Protein AF-A0A847K7B4-F1 (afdb_monomer)

Nearest PDB structures (foldseek):
  4fbs-assembly1_A  TM=5.780E-01  e=8.115E+00  Euprosthenops australis

Foldseek 3Di:
DDPPPPPVDPPQLVLLLVQLQLQLPPFDQDDPLLVVLSSVLSVQLVVVVVVVVVVPPDDDDDQPCQWDDDPPDIDGDPDPPPSHDDPVSRDPVSVVSCVVSVSHPPPPD

Solvent-accessible surface area (backbone atoms only — not comparable to full-atom values): 6746 Å² total; per-residue (Å²): 137,81,83,72,72,77,76,85,44,65,64,62,51,53,56,36,42,54,37,51,53,64,55,23,58,93,46,71,71,80,48,72,69,34,45,50,35,51,53,53,19,30,57,44,34,52,53,45,54,51,52,51,60,65,73,59,79,78,86,64,79,65,91,81,58,47,55,56,72,60,91,93,45,73,51,71,40,94,58,90,75,5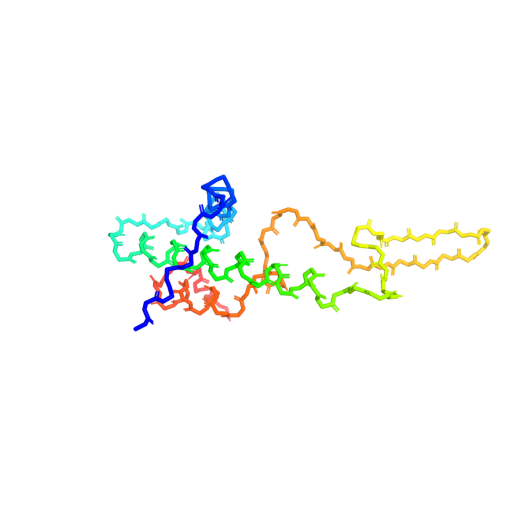7,91,64,60,44,94,87,75,54,31,73,65,20,50,50,42,33,47,75,61,64,37,45,82,81,74,88,124

Structure (mmCIF, N/CA/C/O backbone):
data_AF-A0A847K7B4-F1
#
_entry.id   AF-A0A847K7B4-F1
#
loop_
_atom_site.group_PDB
_atom_site.id
_atom_site.type_symbol
_atom_site.label_atom_id
_atom_site.label_alt_id
_atom_site.label_comp_id
_atom_site.label_asym_id
_atom_site.label_entity_id
_atom_site.label_seq_id
_atom_site.pdbx_PDB_ins_code
_atom_site.Cartn_x
_atom_site.Cartn_y
_atom_site.Cartn_z
_atom_site.occupancy
_atom_site.B_iso_or_equiv
_atom_site.auth_seq_id
_atom_site.auth_comp_id
_atom_site.auth_asym_id
_atom_site.auth_atom_id
_atom_site.pdbx_PDB_model_num
ATOM 1 N N . MET A 1 1 ? 22.775 8.004 13.288 1.00 35.38 1 MET A N 1
ATOM 2 C CA . MET A 1 1 ? 22.725 8.353 11.855 1.00 35.38 1 MET A CA 1
ATOM 3 C C . MET A 1 1 ? 21.301 8.146 11.381 1.00 35.38 1 MET A C 1
ATOM 5 O O . MET A 1 1 ? 20.928 7.045 10.999 1.00 35.38 1 MET A O 1
ATOM 9 N N . SER A 1 2 ? 20.481 9.176 11.564 1.00 35.47 2 SER A N 1
ATOM 10 C CA . SER A 1 2 ? 19.062 9.161 11.228 1.00 35.47 2 SER A CA 1
ATOM 11 C C . SER A 1 2 ? 18.932 9.391 9.728 1.00 35.47 2 SER A C 1
ATOM 13 O O . SER A 1 2 ? 19.177 10.501 9.269 1.00 35.47 2 SER A O 1
ATOM 15 N N . ASN A 1 3 ? 18.578 8.351 8.972 1.00 39.38 3 ASN A N 1
ATOM 16 C CA . ASN A 1 3 ? 18.118 8.502 7.593 1.00 39.38 3 ASN A CA 1
ATOM 17 C C . ASN A 1 3 ? 16.754 9.196 7.632 1.00 39.38 3 ASN A C 1
ATOM 19 O O . ASN A 1 3 ? 15.707 8.548 7.635 1.00 39.38 3 ASN A O 1
ATOM 23 N N . ILE A 1 4 ? 16.781 10.522 7.737 1.00 45.41 4 ILE A N 1
ATOM 24 C CA . ILE A 1 4 ? 15.664 11.366 7.344 1.00 45.41 4 ILE A CA 1
ATOM 25 C C . ILE A 1 4 ? 15.627 11.216 5.830 1.00 45.41 4 ILE A C 1
ATOM 27 O O . ILE A 1 4 ? 16.484 11.733 5.126 1.00 45.41 4 ILE A O 1
ATOM 31 N N . ILE A 1 5 ? 14.701 10.385 5.360 1.00 53.12 5 ILE A N 1
ATOM 32 C CA . ILE A 1 5 ? 14.310 10.359 3.958 1.00 53.12 5 ILE A CA 1
ATOM 33 C C . ILE A 1 5 ? 13.907 11.800 3.657 1.00 53.12 5 ILE A C 1
ATOM 35 O O . ILE A 1 5 ? 12.949 12.294 4.255 1.00 53.12 5 ILE A O 1
ATOM 39 N N . GLU A 1 6 ? 14.699 12.481 2.835 1.00 48.97 6 GLU A N 1
ATOM 40 C CA . GLU A 1 6 ? 14.363 13.790 2.294 1.00 48.97 6 GLU A CA 1
ATOM 41 C C . GLU A 1 6 ? 12.938 13.691 1.736 1.00 48.97 6 GLU A C 1
ATOM 43 O O . GLU A 1 6 ? 12.633 12.871 0.866 1.00 48.97 6 GLU A O 1
ATOM 48 N N . LEU A 1 7 ? 12.028 14.455 2.346 1.00 52.53 7 LEU A N 1
ATOM 49 C CA . LEU A 1 7 ? 10.636 14.634 1.932 1.00 52.53 7 LEU A CA 1
ATOM 50 C C . LEU A 1 7 ? 10.607 15.491 0.657 1.00 52.53 7 LEU A C 1
ATOM 52 O O . LEU A 1 7 ? 9.922 16.506 0.600 1.00 52.53 7 LEU A O 1
ATOM 56 N N . ASP A 1 8 ? 11.369 15.089 -0.358 1.00 51.94 8 ASP A N 1
ATOM 57 C CA . ASP A 1 8 ? 11.607 15.873 -1.571 1.00 51.94 8 ASP A CA 1
ATOM 58 C C . ASP A 1 8 ? 10.381 15.994 -2.478 1.00 51.94 8 ASP A C 1
ATOM 60 O O . ASP A 1 8 ? 10.454 16.684 -3.483 1.00 51.94 8 ASP A O 1
ATOM 64 N N . ASN A 1 9 ? 9.235 15.405 -2.120 1.00 63.34 9 ASN A N 1
ATOM 65 C CA . ASN A 1 9 ? 7.952 15.753 -2.724 1.00 63.34 9 ASN A CA 1
ATOM 66 C C . ASN A 1 9 ? 6.796 15.438 -1.764 1.00 63.34 9 ASN A C 1
ATOM 68 O O . ASN A 1 9 ? 6.328 14.301 -1.675 1.00 63.34 9 ASN A O 1
ATOM 72 N N . ILE A 1 10 ? 6.311 16.462 -1.055 1.00 73.62 10 ILE A N 1
ATOM 73 C CA . ILE A 1 10 ? 5.049 16.397 -0.294 1.00 73.62 10 ILE A CA 1
ATOM 74 C C . ILE A 1 10 ? 3.910 15.934 -1.219 1.00 73.62 10 ILE A C 1
ATOM 76 O O . ILE A 1 10 ? 3.107 15.094 -0.823 1.00 73.62 10 ILE A O 1
ATOM 80 N N . GLU A 1 11 ? 3.927 16.383 -2.476 1.00 75.38 11 GLU A N 1
ATOM 81 C CA . GLU A 1 11 ? 2.973 15.996 -3.520 1.00 75.38 11 GLU A CA 1
ATOM 82 C C . GLU A 1 11 ? 3.006 14.483 -3.820 1.00 75.38 11 GLU A C 1
ATOM 84 O O . GLU A 1 11 ? 1.964 13.834 -3.824 1.00 75.38 11 GLU A O 1
ATOM 89 N N . GLU A 1 12 ? 4.192 13.869 -3.959 1.00 76.88 12 GLU A N 1
ATOM 90 C CA . GLU A 1 12 ? 4.324 12.414 -4.183 1.00 76.88 12 GLU A CA 1
ATOM 91 C C . GLU A 1 12 ? 3.745 11.601 -3.018 1.00 76.88 12 GLU A C 1
ATOM 93 O O . GLU A 1 12 ? 3.162 10.529 -3.214 1.00 76.88 12 GLU A O 1
ATOM 98 N N . LEU A 1 13 ? 3.923 12.095 -1.790 1.00 80.06 13 LEU A N 1
ATOM 99 C CA . LEU A 1 13 ? 3.373 11.457 -0.602 1.00 80.06 13 LEU A CA 1
ATOM 100 C C . LEU A 1 13 ? 1.848 11.569 -0.577 1.00 80.06 13 LEU A C 1
ATOM 102 O O . LEU A 1 13 ? 1.178 10.576 -0.295 1.00 80.06 13 LEU A O 1
ATOM 106 N N . GLU A 1 14 ? 1.301 12.747 -0.868 1.00 82.00 14 GLU A N 1
ATOM 107 C CA . GLU A 1 14 ? -0.142 12.990 -0.909 1.00 82.00 14 GLU A CA 1
ATOM 108 C C . GLU A 1 14 ? -0.831 12.142 -1.981 1.00 82.00 14 GLU A C 1
ATOM 110 O O . GLU A 1 14 ? -1.798 11.435 -1.678 1.00 82.00 14 GLU A O 1
ATOM 115 N N . ASP A 1 15 ? -0.272 12.095 -3.189 1.00 81.50 15 ASP A N 1
ATOM 116 C CA . ASP A 1 15 ? -0.776 11.262 -4.281 1.00 81.50 15 ASP A CA 1
ATOM 117 C C . ASP A 1 15 ? -0.758 9.775 -3.911 1.00 81.50 15 ASP A C 1
ATOM 119 O O . ASP A 1 15 ? -1.727 9.035 -4.130 1.00 81.50 15 ASP A O 1
ATOM 123 N N . MET A 1 16 ? 0.332 9.315 -3.291 1.00 84.06 16 MET A N 1
ATOM 124 C CA . MET A 1 16 ? 0.433 7.929 -2.852 1.00 84.06 16 MET A CA 1
ATOM 125 C C . MET A 1 16 ? -0.547 7.605 -1.722 1.00 84.06 16 MET A C 1
ATOM 127 O O . MET A 1 16 ? -1.106 6.507 -1.679 1.00 84.06 16 MET A O 1
ATOM 131 N N . LEU A 1 17 ? -0.789 8.550 -0.813 1.00 85.50 17 LEU A N 1
ATOM 132 C CA . LEU A 1 17 ? -1.782 8.393 0.243 1.00 85.50 17 LEU A CA 1
ATOM 133 C C . LEU A 1 17 ? -3.184 8.239 -0.342 1.00 85.50 17 LEU A C 1
ATOM 135 O O . LEU A 1 17 ? -3.925 7.371 0.116 1.00 85.50 17 LEU A O 1
ATOM 139 N N . VAL A 1 18 ? -3.551 9.015 -1.364 1.00 85.12 18 VAL A N 1
ATOM 140 C CA . VAL A 1 18 ? -4.839 8.853 -2.060 1.00 85.12 18 VAL A CA 1
ATOM 141 C C . VAL A 1 18 ? -4.942 7.456 -2.675 1.00 85.12 18 VAL A C 1
ATOM 143 O O . VAL A 1 18 ? -5.943 6.764 -2.470 1.00 85.12 18 VAL A O 1
ATOM 146 N N . ARG A 1 19 ? -3.885 6.988 -3.350 1.00 83.56 19 ARG A N 1
ATOM 147 C CA . ARG A 1 19 ? -3.843 5.649 -3.965 1.00 83.56 19 ARG A CA 1
ATOM 148 C C . ARG A 1 19 ? -3.951 4.526 -2.929 1.00 83.56 19 ARG A C 1
ATOM 150 O O . ARG A 1 19 ? -4.701 3.575 -3.143 1.00 83.56 19 ARG A O 1
ATOM 157 N N . ILE A 1 20 ? -3.246 4.624 -1.800 1.00 85.44 20 ILE A N 1
ATOM 158 C CA . ILE A 1 20 ? -3.337 3.626 -0.722 1.00 85.44 20 ILE A CA 1
ATOM 159 C C . ILE A 1 20 ? -4.703 3.669 -0.043 1.00 85.44 20 ILE A C 1
ATOM 161 O O . ILE A 1 20 ? -5.261 2.611 0.235 1.00 85.44 20 ILE A O 1
ATOM 165 N N . ASN A 1 21 ? -5.275 4.853 0.180 1.00 83.94 21 ASN A N 1
ATOM 166 C CA . ASN A 1 21 ? -6.619 4.977 0.741 1.00 83.94 21 ASN A CA 1
ATOM 167 C C . ASN A 1 21 ? -7.675 4.340 -0.171 1.00 83.94 21 ASN A C 1
ATOM 169 O O . ASN A 1 21 ? -8.565 3.657 0.325 1.00 83.94 21 ASN A O 1
ATOM 173 N N . ALA A 1 22 ? -7.543 4.486 -1.492 1.00 82.38 22 ALA A N 1
ATOM 174 C CA . ALA A 1 22 ? -8.393 3.786 -2.453 1.00 82.38 22 ALA A CA 1
ATOM 175 C C . ALA A 1 22 ? -8.186 2.257 -2.416 1.00 82.38 22 ALA A C 1
ATOM 177 O O . ALA A 1 22 ? -9.144 1.504 -2.576 1.00 82.38 22 ALA A O 1
ATOM 178 N N . PHE A 1 23 ? -6.959 1.791 -2.162 1.00 82.31 23 PH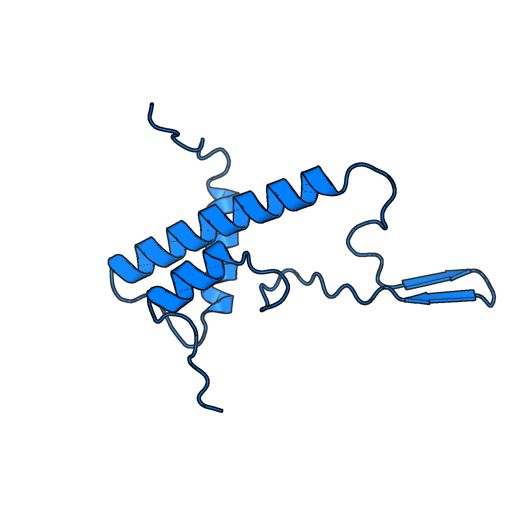E A N 1
ATOM 179 C CA . PHE A 1 23 ? -6.628 0.364 -2.083 1.00 82.31 23 PHE A CA 1
ATOM 180 C C . PHE A 1 23 ? -7.207 -0.339 -0.846 1.00 82.31 23 PHE A C 1
ATOM 182 O O . PHE A 1 23 ? -7.543 -1.521 -0.914 1.00 82.31 23 PHE A O 1
ATOM 189 N N . ILE A 1 24 ? -7.320 0.361 0.286 1.00 83.25 24 ILE A N 1
ATOM 190 C CA . ILE A 1 24 ? -7.816 -0.224 1.544 1.00 83.25 24 ILE A CA 1
ATOM 191 C C . ILE A 1 24 ? -9.349 -0.249 1.656 1.00 83.25 24 ILE A C 1
ATOM 193 O O . ILE A 1 24 ? -9.869 -0.869 2.582 1.00 83.25 24 ILE A O 1
ATOM 197 N N . VAL A 1 25 ? -10.085 0.361 0.718 1.00 81.88 25 VAL A N 1
ATOM 198 C CA . VAL A 1 25 ? -11.561 0.364 0.699 1.00 81.88 25 VAL A CA 1
ATOM 199 C C . V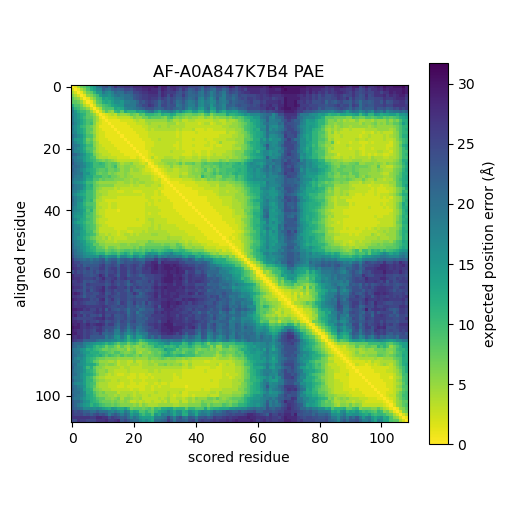AL A 1 25 ? -12.108 -1.076 0.777 1.00 81.88 25 VAL A C 1
ATOM 201 O O . VAL A 1 25 ? -11.645 -1.944 0.036 1.00 81.88 25 VAL A O 1
ATOM 204 N N . PRO A 1 26 ? -13.101 -1.364 1.649 1.00 77.38 26 PRO A N 1
ATOM 205 C CA . PRO A 1 26 ? -13.928 -0.431 2.431 1.00 77.38 26 PRO A CA 1
ATOM 206 C C . PRO A 1 26 ? -13.358 -0.030 3.801 1.00 77.38 26 PRO A C 1
ATOM 208 O O . PRO A 1 26 ? -14.011 0.711 4.538 1.00 77.38 26 PRO A O 1
ATOM 211 N N . ASN A 1 27 ? -12.175 -0.517 4.176 1.00 79.12 27 ASN A N 1
ATOM 212 C CA . ASN A 1 27 ? -11.556 -0.155 5.443 1.00 79.12 27 ASN A CA 1
ATOM 213 C C . ASN A 1 27 ? -11.000 1.268 5.368 1.00 79.12 27 ASN A C 1
ATOM 215 O O . ASN A 1 27 ? -10.428 1.687 4.367 1.00 79.12 27 ASN A O 1
ATOM 219 N N . VAL A 1 28 ? -11.156 2.014 6.458 1.00 80.56 28 VAL A N 1
ATOM 220 C CA . VAL A 1 28 ? -10.647 3.381 6.590 1.00 80.56 28 VAL A CA 1
ATOM 221 C C . VAL A 1 28 ? -9.840 3.444 7.873 1.00 80.56 28 VAL A C 1
ATOM 223 O O . VAL A 1 28 ? -10.308 2.959 8.902 1.00 80.56 28 VAL A O 1
ATOM 226 N N . ALA A 1 29 ? -8.655 4.051 7.816 1.00 81.69 29 ALA A N 1
ATOM 227 C CA . ALA A 1 29 ? -7.841 4.303 8.997 1.00 81.69 29 ALA A CA 1
ATOM 228 C C . ALA A 1 29 ? -8.556 5.289 9.936 1.00 81.69 29 ALA A C 1
ATOM 230 O O . ALA A 1 29 ? -8.711 6.472 9.625 1.00 81.69 29 ALA A O 1
ATOM 231 N N . ARG A 1 30 ? -9.011 4.796 11.088 1.00 82.31 30 ARG A N 1
ATOM 232 C CA . ARG A 1 30 ? -9.724 5.558 12.121 1.00 82.31 30 ARG A CA 1
ATOM 233 C C . ARG A 1 30 ? -8.801 5.932 13.269 1.00 82.31 30 ARG A C 1
ATOM 235 O O . ARG A 1 30 ? -8.894 7.048 13.777 1.00 82.31 30 ARG A O 1
ATOM 242 N N . THR A 1 31 ? -7.916 5.022 13.671 1.00 86.88 31 THR A N 1
ATOM 243 C CA . THR A 1 31 ? -6.990 5.252 14.788 1.00 86.88 31 THR A CA 1
ATOM 244 C C . THR A 1 31 ? -5.708 5.950 14.328 1.00 86.88 31 THR A C 1
ATOM 246 O O . THR A 1 31 ? -5.307 5.842 13.170 1.00 86.88 31 THR A O 1
ATOM 249 N N . GLU A 1 32 ? -5.028 6.666 15.229 1.00 84.50 32 GLU A N 1
ATOM 250 C CA . GLU A 1 32 ? -3.740 7.307 14.902 1.00 84.50 32 GLU A CA 1
ATOM 251 C C . GLU A 1 32 ? -2.670 6.280 14.496 1.00 84.50 32 GLU A C 1
ATOM 253 O O . GLU A 1 32 ? -1.880 6.536 13.590 1.00 84.50 32 GLU A O 1
ATOM 258 N N . LEU A 1 33 ? -2.712 5.078 15.081 1.00 84.06 33 LEU A N 1
ATOM 259 C CA . LEU A 1 33 ? -1.827 3.968 14.717 1.00 84.06 33 LEU A CA 1
ATOM 260 C C . LEU A 1 33 ? -2.077 3.474 13.284 1.00 84.06 33 LEU A C 1
ATOM 262 O O . LEU A 1 33 ? -1.131 3.213 12.542 1.00 84.06 33 LEU A O 1
ATOM 266 N N . GLU A 1 34 ? -3.341 3.385 12.865 1.00 85.38 34 GLU A N 1
ATOM 267 C CA . GLU A 1 34 ? -3.706 3.031 11.489 1.00 85.38 34 GLU A CA 1
ATOM 268 C C . GLU A 1 34 ? -3.284 4.116 10.496 1.00 85.38 34 GLU A C 1
ATOM 270 O O . GLU A 1 34 ? -2.746 3.805 9.434 1.00 85.38 34 GLU A O 1
ATOM 275 N N . LYS A 1 35 ? -3.467 5.395 10.842 1.00 86.50 35 LYS A N 1
ATOM 276 C CA . LYS A 1 35 ? -3.022 6.515 9.997 1.00 86.50 35 LYS A CA 1
ATOM 277 C C . LYS A 1 35 ? -1.506 6.517 9.830 1.00 86.50 35 LYS A C 1
ATOM 279 O O . LYS A 1 35 ? -1.004 6.738 8.727 1.00 86.50 35 LYS A O 1
ATOM 284 N N . GLU A 1 36 ? -0.766 6.241 10.901 1.00 86.50 36 GLU A N 1
ATOM 285 C CA . GLU A 1 36 ? 0.688 6.104 10.838 1.00 86.50 36 GLU A CA 1
ATOM 286 C C . GLU A 1 36 ? 1.100 4.903 9.973 1.00 86.50 36 GLU A C 1
ATOM 288 O O . GLU A 1 36 ? 2.030 5.012 9.171 1.00 86.50 36 GLU A O 1
ATOM 293 N N . ALA A 1 37 ? 0.380 3.781 10.065 1.00 85.75 37 ALA A N 1
ATOM 294 C CA . ALA A 1 37 ? 0.604 2.618 9.210 1.00 85.75 37 ALA A CA 1
ATOM 295 C C . ALA A 1 37 ? 0.371 2.938 7.724 1.00 85.75 37 ALA A C 1
ATOM 297 O O . ALA A 1 37 ? 1.195 2.562 6.891 1.00 85.75 37 ALA A O 1
ATOM 298 N N . VAL A 1 38 ? -0.681 3.692 7.386 1.00 87.56 38 VAL A N 1
ATOM 299 C CA . VAL A 1 38 ? -0.945 4.155 6.011 1.00 87.56 38 VAL A CA 1
ATOM 300 C C . VAL A 1 38 ? 0.181 5.058 5.502 1.00 87.56 38 VAL A C 1
ATOM 302 O O . VAL A 1 38 ? 0.683 4.843 4.400 1.00 87.56 38 VAL A O 1
ATOM 305 N N . ARG A 1 39 ? 0.655 6.012 6.314 1.00 88.19 39 ARG A N 1
ATOM 306 C CA . ARG A 1 39 ? 1.796 6.876 5.951 1.00 88.19 39 ARG A CA 1
ATOM 307 C C . ARG A 1 39 ? 3.080 6.078 5.731 1.00 88.19 39 ARG A C 1
ATOM 309 O O . ARG A 1 39 ? 3.792 6.310 4.756 1.00 88.19 39 ARG A O 1
ATOM 316 N N . LYS A 1 40 ? 3.363 5.103 6.600 1.00 86.69 40 LYS A N 1
ATOM 317 C CA . LYS A 1 40 ? 4.513 4.198 6.448 1.00 86.69 40 LYS A CA 1
ATOM 318 C C . LYS A 1 40 ? 4.395 3.347 5.185 1.00 86.69 40 LYS A C 1
ATOM 320 O O . LYS A 1 40 ? 5.385 3.187 4.475 1.00 86.69 40 LYS A O 1
ATOM 325 N N . ALA A 1 41 ? 3.205 2.830 4.887 1.00 87.19 41 ALA A N 1
ATOM 326 C CA . ALA A 1 41 ? 2.950 2.071 3.669 1.00 87.19 41 ALA A CA 1
ATOM 327 C C . ALA A 1 41 ? 3.155 2.936 2.413 1.00 87.19 41 ALA A C 1
ATOM 329 O O . ALA A 1 41 ? 3.815 2.483 1.480 1.00 87.19 41 ALA A O 1
ATOM 330 N N . ALA A 1 42 ? 2.692 4.190 2.420 1.00 87.25 42 ALA A N 1
ATOM 331 C CA . ALA A 1 42 ? 2.868 5.129 1.310 1.00 87.25 42 ALA A CA 1
ATOM 332 C C . ALA A 1 42 ? 4.347 5.432 1.050 1.00 87.25 42 ALA A C 1
ATOM 334 O O . ALA A 1 42 ? 4.822 5.273 -0.072 1.00 87.25 42 ALA A O 1
ATOM 335 N N . ALA A 1 43 ? 5.114 5.747 2.096 1.00 86.38 43 ALA A N 1
A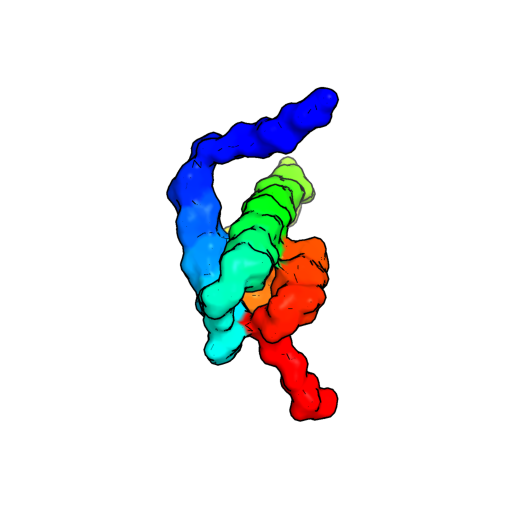TOM 336 C CA . ALA A 1 43 ? 6.553 5.973 1.968 1.00 86.38 43 ALA A CA 1
ATOM 337 C C . ALA A 1 43 ? 7.289 4.744 1.399 1.00 86.38 43 ALA A C 1
ATOM 339 O O . ALA A 1 43 ? 8.166 4.873 0.546 1.00 86.38 43 ALA A O 1
ATOM 340 N N . LYS A 1 44 ? 6.920 3.529 1.833 1.00 86.25 44 LYS A N 1
ATOM 341 C CA . LYS A 1 44 ? 7.514 2.286 1.312 1.00 86.25 44 LYS A CA 1
ATOM 342 C C . LYS A 1 44 ? 7.104 1.987 -0.129 1.00 86.25 44 LYS A C 1
ATOM 344 O O . LYS A 1 44 ? 7.927 1.465 -0.877 1.00 86.25 44 LYS A O 1
ATOM 349 N N . GLN A 1 45 ? 5.885 2.343 -0.524 1.00 86.69 45 GLN A N 1
ATOM 350 C CA . GLN A 1 45 ? 5.427 2.221 -1.905 1.00 86.69 45 GLN A CA 1
ATOM 351 C C . GLN A 1 45 ? 6.196 3.163 -2.839 1.00 86.69 45 GLN A C 1
ATOM 353 O O . GLN A 1 45 ? 6.629 2.732 -3.902 1.00 86.69 45 GLN A O 1
ATOM 358 N N . ILE A 1 46 ? 6.445 4.408 -2.422 1.00 85.12 46 ILE A N 1
ATOM 359 C CA . ILE A 1 46 ? 7.223 5.381 -3.208 1.00 85.12 46 ILE A CA 1
ATOM 360 C C . ILE A 1 46 ? 8.646 4.874 -3.450 1.00 85.12 46 ILE A C 1
ATOM 362 O O . ILE A 1 46 ? 9.126 4.887 -4.580 1.00 85.12 46 ILE A O 1
ATOM 366 N N . VAL A 1 47 ? 9.315 4.378 -2.405 1.00 85.69 47 VAL A N 1
ATOM 367 C CA . VAL A 1 47 ? 10.667 3.810 -2.538 1.00 85.69 47 VAL A CA 1
ATOM 368 C C . VAL A 1 47 ? 10.673 2.623 -3.502 1.00 85.69 47 VAL A C 1
ATOM 370 O O . VAL A 1 47 ? 11.570 2.514 -4.331 1.00 85.69 47 VAL A O 1
ATOM 373 N N . TYR A 1 48 ? 9.661 1.759 -3.429 1.00 83.56 48 TYR A N 1
ATOM 374 C CA . TYR A 1 48 ? 9.530 0.614 -4.325 1.00 83.56 48 TYR A CA 1
ATOM 375 C C . TYR A 1 48 ? 9.332 1.033 -5.789 1.00 83.56 48 TYR A C 1
ATOM 377 O O . TYR A 1 48 ? 9.985 0.487 -6.674 1.00 83.56 48 TYR A O 1
ATOM 385 N N . GLU A 1 49 ? 8.496 2.041 -6.052 1.00 80.62 49 GLU A N 1
ATOM 386 C CA . GLU A 1 49 ? 8.300 2.579 -7.404 1.00 80.62 49 GLU A CA 1
ATOM 387 C C . GLU A 1 49 ? 9.568 3.260 -7.947 1.00 80.62 49 GLU A C 1
ATOM 389 O O . GLU A 1 49 ? 9.873 3.121 -9.132 1.00 80.62 49 GLU A O 1
ATOM 394 N N . LYS A 1 50 ? 10.346 3.941 -7.094 1.00 80.25 50 LYS A N 1
ATOM 395 C CA . LYS A 1 50 ? 11.650 4.515 -7.475 1.00 80.25 50 LYS A CA 1
ATOM 396 C C . LYS A 1 50 ? 12.667 3.420 -7.828 1.00 80.25 50 LYS A C 1
ATOM 398 O O . LYS A 1 50 ? 13.257 3.469 -8.903 1.00 80.25 50 LYS A O 1
ATOM 403 N N . GLN A 1 51 ? 12.778 2.378 -7.001 1.00 78.25 51 GLN A N 1
ATOM 404 C CA . GLN A 1 51 ? 13.647 1.220 -7.261 1.00 78.25 51 GLN A CA 1
ATOM 405 C C . GLN A 1 51 ? 13.259 0.455 -8.530 1.00 78.25 51 GLN A C 1
ATOM 407 O O . GLN A 1 51 ? 14.132 0.024 -9.285 1.00 78.25 51 GLN A O 1
ATOM 412 N N . LEU A 1 52 ? 11.956 0.293 -8.784 1.00 71.56 52 LEU A N 1
ATOM 413 C CA . LEU A 1 52 ? 11.462 -0.263 -10.040 1.00 71.56 52 LEU A CA 1
ATOM 414 C C . LEU A 1 52 ? 11.930 0.599 -11.212 1.00 71.56 52 LEU A C 1
ATOM 416 O O . LEU A 1 52 ? 12.580 0.081 -12.103 1.00 71.56 52 LEU A O 1
ATOM 420 N N . LYS A 1 53 ? 11.704 1.915 -11.204 1.00 69.06 53 LYS A N 1
ATOM 421 C CA . LYS A 1 53 ? 12.148 2.788 -12.307 1.00 69.06 53 LYS A CA 1
ATOM 422 C C . LYS A 1 53 ? 13.658 2.704 -12.572 1.00 69.06 53 LYS A C 1
ATOM 424 O O . LYS A 1 53 ? 14.062 2.646 -13.730 1.00 69.06 53 LYS A O 1
ATOM 429 N N . GLU A 1 54 ? 14.480 2.642 -11.527 1.00 66.25 54 GLU A N 1
ATOM 430 C CA . GLU A 1 54 ? 15.942 2.508 -11.643 1.00 66.25 54 GLU A CA 1
ATOM 431 C C . GLU A 1 54 ? 16.378 1.150 -12.225 1.00 66.25 54 GLU A C 1
ATOM 433 O O . GLU A 1 54 ? 17.333 1.075 -13.004 1.00 66.25 54 GLU A O 1
ATOM 438 N N . SER A 1 55 ? 15.645 0.080 -11.899 1.00 59.97 55 SER A N 1
ATOM 439 C CA . SER A 1 55 ? 15.936 -1.287 -12.354 1.00 59.97 55 SER A CA 1
ATOM 440 C C . SER A 1 55 ? 15.626 -1.527 -13.841 1.00 59.97 55 SER A C 1
ATOM 442 O O . SER A 1 55 ? 16.095 -2.514 -14.399 1.00 59.97 55 SER A O 1
ATOM 444 N N . PHE A 1 56 ? 14.874 -0.639 -14.505 1.00 58.66 56 PHE A N 1
ATOM 445 C CA . PHE A 1 56 ? 14.431 -0.786 -15.905 1.00 58.66 56 PHE A CA 1
ATOM 446 C C . PHE A 1 56 ? 15.252 0.054 -16.914 1.00 58.66 56 PHE A C 1
ATOM 448 O O . PHE A 1 56 ? 14.786 0.382 -18.004 1.00 58.66 56 PHE A O 1
ATOM 455 N N . SER A 1 57 ? 16.499 0.406 -16.595 1.00 49.50 57 SER A N 1
ATOM 456 C CA . SER A 1 57 ? 17.309 1.386 -17.346 1.00 49.50 57 SER A CA 1
ATOM 457 C C . SER A 1 57 ? 18.046 0.867 -18.601 1.00 49.50 57 SER A C 1
ATOM 459 O O . SER A 1 57 ? 19.133 1.349 -18.914 1.00 49.50 57 SER A O 1
ATOM 461 N N . GLY A 1 58 ? 17.499 -0.093 -19.359 1.00 51.19 58 GLY A N 1
ATOM 462 C CA . GLY A 1 58 ? 18.295 -0.769 -20.400 1.00 51.19 58 GLY A CA 1
ATOM 463 C C . GLY A 1 58 ? 17.638 -1.054 -21.744 1.00 51.19 58 GLY A C 1
ATOM 464 O O . GLY A 1 58 ? 18.016 -0.452 -22.746 1.00 51.19 58 GLY A O 1
ATOM 465 N N . LYS A 1 59 ? 16.767 -2.062 -21.825 1.00 50.28 59 LYS A N 1
ATOM 466 C CA . LYS A 1 59 ? 16.289 -2.629 -23.106 1.00 50.28 59 LYS A CA 1
ATOM 467 C C . LYS A 1 59 ? 14.914 -3.287 -23.006 1.00 50.28 59 LYS A C 1
ATOM 469 O O . LYS A 1 59 ? 14.531 -4.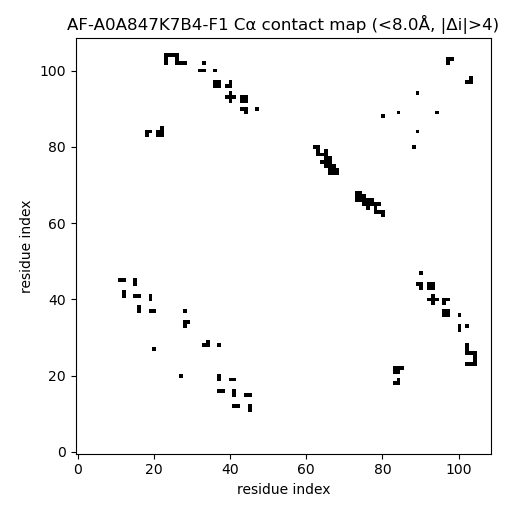041 -23.897 1.00 50.28 59 LYS A O 1
ATOM 474 N N . ASP A 1 60 ? 14.183 -3.002 -21.943 1.00 57.94 60 ASP A N 1
ATOM 475 C CA . ASP A 1 60 ? 12.889 -3.614 -21.698 1.00 57.94 60 ASP A CA 1
ATOM 476 C C . ASP A 1 60 ? 11.773 -2.635 -22.061 1.00 57.94 60 ASP A C 1
ATOM 478 O O . ASP A 1 60 ? 11.930 -1.419 -21.966 1.00 57.94 60 ASP A O 1
ATOM 482 N N . ILE A 1 61 ? 10.691 -3.205 -22.588 1.00 55.94 61 ILE A N 1
ATOM 483 C CA . ILE A 1 61 ? 9.518 -2.557 -23.189 1.00 55.94 61 ILE A CA 1
ATOM 484 C C . ILE A 1 61 ? 9.129 -1.265 -22.446 1.00 55.94 61 ILE A C 1
ATOM 486 O O . ILE A 1 61 ? 9.100 -1.276 -21.213 1.00 55.94 61 ILE A O 1
ATOM 490 N N . PRO A 1 62 ? 8.794 -0.166 -23.161 1.00 50.22 62 PRO A N 1
ATOM 491 C CA . PRO A 1 62 ? 8.358 1.064 -22.514 1.00 50.22 62 PRO A CA 1
ATOM 492 C C . PRO A 1 62 ? 7.187 0.767 -21.569 1.00 50.22 62 PRO A C 1
ATOM 494 O O . PRO A 1 62 ? 6.265 0.049 -21.973 1.00 50.22 62 PRO A O 1
ATOM 497 N N . PRO A 1 63 ? 7.179 1.302 -20.336 1.00 52.50 63 PRO A N 1
ATOM 498 C CA . PRO A 1 63 ? 6.006 1.180 -19.484 1.00 52.50 63 PRO A CA 1
ATOM 499 C C . PRO A 1 63 ? 4.795 1.763 -20.237 1.00 52.50 63 PRO A C 1
ATOM 501 O O . PRO A 1 63 ? 4.875 2.884 -20.740 1.00 52.50 63 PRO A O 1
ATOM 504 N N . ASN A 1 64 ? 3.703 0.990 -20.328 1.00 47.59 64 ASN A N 1
ATOM 505 C CA . ASN A 1 64 ? 2.435 1.287 -21.031 1.00 47.59 64 ASN A CA 1
ATOM 506 C C . ASN A 1 64 ? 2.349 0.981 -22.542 1.00 47.59 64 ASN A C 1
ATOM 508 O O . ASN A 1 64 ? 1.475 1.519 -23.224 1.00 47.59 64 ASN A O 1
ATOM 512 N N . VAL A 1 65 ? 3.201 0.120 -23.102 1.00 52.38 65 VAL A N 1
ATOM 513 C CA . VAL A 1 65 ? 2.907 -0.488 -24.416 1.00 52.38 65 VAL A CA 1
ATOM 514 C C . VAL A 1 65 ? 2.171 -1.803 -24.181 1.00 52.38 65 VAL A C 1
ATOM 516 O O . VAL A 1 65 ? 2.814 -2.817 -23.946 1.00 52.38 65 VAL A O 1
ATOM 519 N N . ASP A 1 66 ? 0.838 -1.799 -24.259 1.00 56.19 66 ASP A N 1
ATOM 520 C CA . ASP A 1 66 ? 0.007 -3.000 -24.027 1.00 56.19 66 ASP A CA 1
ATOM 521 C C . ASP A 1 66 ? -0.038 -3.949 -25.228 1.00 56.19 66 ASP A C 1
ATOM 523 O O . ASP A 1 66 ? -0.378 -5.130 -25.133 1.00 56.19 66 ASP A O 1
ATOM 527 N N . SER A 1 67 ? 0.274 -3.429 -26.411 1.00 57.31 67 SER A N 1
ATOM 528 C CA . SER A 1 67 ? 0.490 -4.216 -27.617 1.00 57.31 67 SER A CA 1
ATOM 529 C C . SER A 1 67 ? 1.107 -3.365 -28.718 1.00 57.31 67 SER A C 1
ATOM 531 O O . SER A 1 67 ? 0.961 -2.143 -28.731 1.00 57.31 67 SER A O 1
ATOM 533 N N . PHE A 1 68 ? 1.758 -4.009 -29.682 1.00 62.59 68 PHE A N 1
ATOM 534 C CA . PHE A 1 68 ? 2.027 -3.389 -30.974 1.00 62.59 68 PHE A CA 1
ATOM 535 C C . PHE A 1 68 ? 1.729 -4.359 -32.119 1.00 62.59 68 PHE A C 1
ATOM 537 O O . PHE A 1 68 ? 1.824 -5.583 -31.978 1.00 62.59 68 PHE A O 1
ATOM 544 N N . LYS A 1 69 ? 1.355 -3.793 -33.272 1.00 60.59 69 LYS A N 1
ATOM 545 C CA . LYS A 1 69 ? 1.068 -4.523 -34.510 1.00 60.59 69 LYS A CA 1
ATOM 546 C C . LYS A 1 69 ? 1.885 -3.938 -35.659 1.00 60.59 69 LYS A C 1
ATOM 548 O O . LYS A 1 69 ? 1.789 -2.746 -35.935 1.00 60.59 69 LYS A O 1
ATOM 553 N N . ILE A 1 70 ? 2.648 -4.783 -36.351 1.00 64.38 70 ILE A N 1
ATOM 554 C CA . ILE A 1 70 ? 3.380 -4.433 -37.576 1.00 64.38 70 ILE A CA 1
ATOM 555 C C . ILE A 1 70 ? 2.949 -5.425 -38.662 1.00 64.38 70 ILE A C 1
ATOM 557 O O . ILE A 1 70 ? 3.296 -6.605 -38.622 1.00 64.38 70 ILE A O 1
ATOM 561 N N . GLY A 1 71 ? 2.149 -4.961 -39.626 1.00 77.88 71 GLY A N 1
ATOM 562 C CA . GLY A 1 71 ? 1.599 -5.810 -40.689 1.00 77.88 71 GLY A CA 1
ATOM 563 C C . GLY A 1 71 ? 0.736 -6.956 -40.140 1.00 77.88 71 GLY A C 1
ATOM 564 O O . GLY A 1 71 ? -0.277 -6.714 -39.481 1.00 77.88 71 GLY A O 1
ATOM 565 N N . ASN A 1 72 ? 1.149 -8.202 -40.399 1.00 71.50 72 ASN A N 1
ATOM 566 C CA . ASN A 1 72 ? 0.471 -9.418 -39.923 1.00 71.50 72 ASN A CA 1
ATOM 567 C C . ASN A 1 72 ? 0.984 -9.928 -38.565 1.00 71.50 72 ASN A C 1
ATOM 569 O O . ASN A 1 72 ? 0.491 -10.940 -38.074 1.00 71.50 72 ASN A O 1
ATOM 573 N N . PHE A 1 73 ? 1.956 -9.250 -37.953 1.00 50.19 73 PHE A N 1
ATOM 574 C CA . PHE A 1 73 ? 2.492 -9.615 -36.647 1.00 50.19 73 PHE A CA 1
ATOM 575 C C . PHE A 1 73 ? 1.859 -8.747 -35.554 1.00 50.19 73 PHE A C 1
ATOM 577 O O . PHE A 1 73 ? 1.852 -7.520 -35.671 1.00 50.19 73 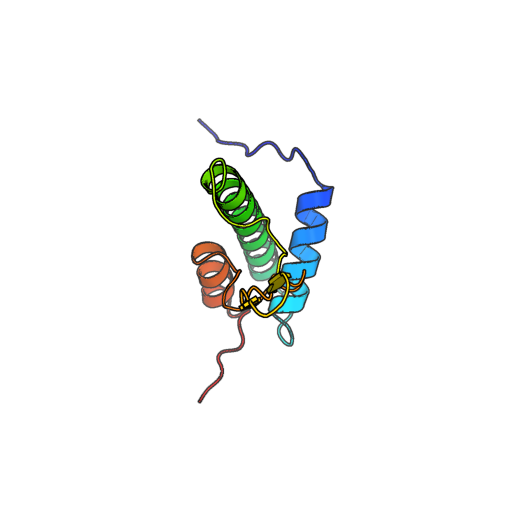PHE A O 1
ATOM 584 N N . ALA A 1 74 ? 1.329 -9.374 -34.502 1.00 50.84 74 ALA A N 1
ATOM 585 C CA . ALA A 1 74 ? 0.752 -8.701 -33.339 1.00 50.84 74 ALA A CA 1
ATOM 586 C C . ALA A 1 74 ? 1.302 -9.321 -32.049 1.00 50.84 74 ALA A C 1
ATOM 588 O O . ALA A 1 74 ? 1.326 -10.543 -31.911 1.00 50.84 74 ALA A O 1
ATOM 589 N N . MET A 1 75 ? 1.718 -8.474 -31.109 1.00 50.88 75 MET A N 1
ATOM 590 C CA . MET A 1 75 ? 2.216 -8.877 -29.795 1.00 50.88 75 MET A CA 1
ATOM 591 C C . MET A 1 75 ? 1.547 -8.002 -28.738 1.00 50.88 75 MET A C 1
ATOM 593 O O . MET A 1 75 ? 1.579 -6.782 -28.863 1.00 50.88 75 MET A O 1
ATOM 597 N N . 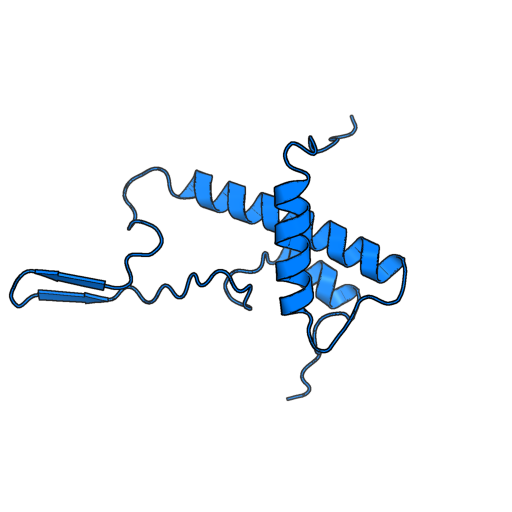SER A 1 76 ? 0.914 -8.615 -27.735 1.00 53.72 76 SER A N 1
ATOM 598 C CA . SER A 1 76 ? 0.305 -7.915 -26.600 1.00 53.72 76 SER A CA 1
ATOM 599 C C . SER A 1 76 ? 1.102 -8.182 -25.333 1.00 53.72 76 SER A C 1
ATOM 601 O O . SER A 1 76 ? 1.410 -9.327 -25.004 1.00 53.72 76 SER A O 1
ATOM 603 N N . PHE A 1 77 ? 1.451 -7.105 -24.644 1.00 58.88 77 PHE A N 1
ATOM 604 C CA . PHE A 1 77 ? 2.003 -7.124 -23.309 1.00 58.88 77 PHE A CA 1
ATOM 605 C C . PHE A 1 77 ? 0.847 -6.850 -22.353 1.00 58.88 77 PHE A C 1
ATOM 607 O O . PHE A 1 77 ? 0.321 -5.748 -22.303 1.00 58.88 77 PHE A O 1
ATOM 614 N N . ASN A 1 78 ? 0.420 -7.853 -21.593 1.00 44.94 78 ASN A N 1
ATOM 615 C CA . ASN A 1 78 ? -0.557 -7.625 -20.531 1.00 44.94 78 ASN A CA 1
ATOM 616 C C . ASN A 1 78 ? 0.123 -6.854 -19.388 1.00 44.94 78 ASN A C 1
ATOM 618 O O . ASN A 1 78 ? 0.603 -7.464 -18.430 1.00 44.94 78 ASN A O 1
ATOM 622 N N . GLN A 1 79 ? 0.195 -5.529 -19.492 1.00 50.44 79 GLN A N 1
ATOM 623 C CA . GLN A 1 79 ? 0.598 -4.650 -18.404 1.00 50.44 79 GLN A CA 1
ATOM 624 C C . GLN A 1 79 ? -0.518 -3.650 -18.111 1.00 50.44 79 GLN A C 1
ATOM 626 O O . GLN A 1 79 ? -0.404 -2.468 -18.396 1.00 50.44 79 GLN A O 1
ATOM 631 N N . ASP A 1 80 ? -1.556 -4.125 -17.419 1.00 43.88 80 ASP A N 1
ATOM 632 C CA . ASP A 1 80 ? -2.444 -3.269 -16.627 1.00 43.88 80 ASP A CA 1
ATOM 633 C C . ASP A 1 80 ? -1.624 -2.533 -15.536 1.00 43.88 80 ASP A C 1
ATOM 635 O O . ASP A 1 80 ? -1.663 -2.881 -14.352 1.00 43.88 80 ASP A O 1
ATOM 639 N N . GLN A 1 81 ? -0.851 -1.516 -15.925 1.00 47.56 81 GLN A N 1
ATOM 640 C CA . GLN A 1 81 ? -0.243 -0.505 -15.057 1.00 47.56 81 GLN A CA 1
ATOM 641 C C . GLN A 1 81 ? -1.167 0.713 -14.949 1.00 47.56 81 GLN A C 1
ATOM 643 O O . GLN A 1 81 ? -0.747 1.867 -15.012 1.00 47.56 81 GLN A O 1
ATOM 648 N N . GLY A 1 82 ? -2.464 0.458 -14.771 1.00 45.56 82 GLY A N 1
ATOM 649 C CA . GLY A 1 82 ? -3.396 1.501 -14.376 1.00 45.56 82 GLY A CA 1
ATOM 650 C C . GLY A 1 82 ? -2.934 2.133 -13.062 1.00 45.56 82 GLY A C 1
ATOM 651 O O . GLY A 1 82 ? -2.497 1.442 -12.145 1.00 45.56 82 GLY A O 1
ATOM 652 N N . THR A 1 83 ? -3.085 3.451 -12.963 1.00 53.03 83 THR A N 1
ATOM 653 C CA . THR A 1 83 ? -2.790 4.346 -11.823 1.00 53.03 83 THR A CA 1
ATOM 654 C C . THR A 1 83 ? -3.363 3.871 -10.470 1.00 53.03 83 THR A C 1
ATOM 656 O O . THR A 1 83 ? -3.013 4.380 -9.403 1.00 53.03 83 THR A O 1
ATOM 659 N N . LEU A 1 84 ? -4.236 2.866 -10.507 1.00 59.97 84 LEU A N 1
ATOM 660 C CA . LEU A 1 84 ? -4.839 2.177 -9.379 1.00 59.97 84 LEU A CA 1
ATOM 661 C C . LEU A 1 84 ? -3.874 1.143 -8.782 1.00 59.97 84 LEU A C 1
ATOM 663 O O . LEU A 1 84 ? -3.401 0.224 -9.454 1.00 59.97 84 LEU A O 1
ATOM 667 N N . LEU A 1 85 ? -3.615 1.260 -7.478 1.00 67.94 85 LEU A N 1
ATOM 668 C CA . LEU A 1 85 ? -2.924 0.205 -6.744 1.00 67.94 85 LEU A CA 1
ATOM 669 C C . LEU A 1 85 ? -3.782 -1.068 -6.739 1.00 67.94 85 LEU A C 1
ATOM 671 O O . LEU A 1 85 ? -4.982 -1.042 -6.478 1.00 67.94 85 LEU A O 1
ATOM 675 N N . ASN A 1 86 ? -3.150 -2.194 -7.031 1.00 70.38 86 ASN A N 1
ATOM 676 C CA . ASN A 1 86 ? -3.717 -3.527 -7.039 1.00 70.38 86 ASN A CA 1
ATOM 677 C C . ASN A 1 86 ? -2.735 -4.496 -6.353 1.00 70.38 86 ASN A C 1
ATOM 679 O O . ASN A 1 86 ? -1.592 -4.159 -6.042 1.00 70.38 86 ASN A O 1
ATOM 683 N N . LYS A 1 87 ? -3.160 -5.741 -6.116 1.00 72.44 87 LYS A N 1
ATOM 684 C CA . LYS A 1 87 ? -2.316 -6.748 -5.441 1.00 72.44 87 LYS A CA 1
ATOM 685 C C . LYS A 1 87 ? -1.022 -7.093 -6.201 1.00 72.44 87 LYS A C 1
ATOM 687 O O . LYS A 1 87 ? -0.162 -7.743 -5.621 1.00 72.44 87 LYS A O 1
ATOM 692 N N . LYS A 1 88 ? -0.899 -6.710 -7.478 1.00 65.31 88 LYS A N 1
ATOM 693 C CA . LYS A 1 88 ? 0.271 -6.989 -8.323 1.00 65.31 88 LYS A CA 1
ATOM 694 C C . LYS A 1 88 ? 1.305 -5.858 -8.307 1.00 65.31 88 LYS A C 1
ATOM 696 O O . LYS A 1 88 ? 2.469 -6.138 -8.560 1.00 65.31 88 LYS A O 1
ATOM 701 N N . ASN A 1 89 ? 0.901 -4.614 -8.035 1.00 71.81 89 ASN A N 1
ATOM 702 C CA . ASN A 1 89 ? 1.778 -3.434 -8.093 1.00 71.81 89 ASN A CA 1
ATOM 703 C C . ASN A 1 89 ? 2.089 -2.810 -6.714 1.00 71.81 89 ASN A C 1
ATOM 705 O O . ASN A 1 89 ? 2.931 -1.914 -6.620 1.00 71.81 89 ASN A O 1
ATOM 709 N N . ILE A 1 90 ? 1.452 -3.283 -5.637 1.00 80.56 90 ILE A N 1
ATOM 710 C CA . ILE A 1 90 ? 1.794 -2.873 -4.273 1.00 80.56 90 ILE A CA 1
ATOM 711 C C . ILE A 1 90 ? 3.090 -3.545 -3.798 1.00 80.56 90 ILE A C 1
ATOM 713 O O . ILE A 1 90 ? 3.307 -4.742 -3.980 1.00 80.56 90 ILE A O 1
ATOM 717 N N . SER A 1 91 ? 3.942 -2.774 -3.131 1.00 85.75 91 SER A N 1
ATOM 718 C CA . SER A 1 91 ? 5.154 -3.244 -2.475 1.00 85.75 91 SER A CA 1
ATOM 719 C C . SER A 1 91 ? 4.805 -4.324 -1.446 1.00 85.75 91 SER A C 1
ATOM 721 O O . SER A 1 91 ? 3.922 -4.097 -0.609 1.00 85.75 91 SER A O 1
ATOM 723 N N . PRO A 1 92 ? 5.533 -5.457 -1.408 1.00 85.25 92 PRO A N 1
ATOM 724 C CA . PRO A 1 92 ? 5.328 -6.495 -0.395 1.00 85.25 92 PRO A CA 1
ATOM 725 C C . PRO A 1 92 ? 5.408 -5.953 1.039 1.00 85.25 92 PRO A C 1
ATOM 727 O O . PRO A 1 92 ? 4.686 -6.397 1.930 1.00 85.25 92 PRO A O 1
ATOM 730 N N . VAL A 1 93 ? 6.259 -4.945 1.256 1.00 85.81 93 VAL A N 1
ATOM 731 C CA . VAL A 1 93 ? 6.437 -4.300 2.562 1.00 85.81 93 VAL A CA 1
ATOM 732 C C . VAL A 1 93 ? 5.249 -3.398 2.891 1.00 85.81 93 VAL A C 1
ATOM 734 O O . VAL A 1 93 ? 4.734 -3.459 4.006 1.00 85.81 93 VAL A O 1
ATOM 737 N N . ALA A 1 94 ? 4.779 -2.592 1.932 1.00 85.00 94 ALA A N 1
ATOM 738 C CA . ALA A 1 94 ? 3.588 -1.761 2.120 1.00 85.00 94 ALA A CA 1
ATOM 739 C C . ALA A 1 94 ? 2.350 -2.629 2.399 1.00 85.00 94 ALA A C 1
ATOM 741 O O . ALA A 1 94 ? 1.584 -2.338 3.317 1.00 85.00 94 ALA A O 1
ATOM 742 N N . TYR A 1 95 ? 2.213 -3.749 1.684 1.00 85.31 95 TYR A N 1
ATOM 743 C CA . TYR A 1 95 ? 1.162 -4.734 1.915 1.00 85.31 95 TYR A CA 1
ATOM 744 C C . TYR A 1 95 ? 1.212 -5.316 3.335 1.00 85.31 95 TYR A C 1
ATOM 746 O O . TYR A 1 95 ? 0.197 -5.326 4.026 1.00 85.31 95 TYR A O 1
ATOM 754 N N . ALA A 1 96 ? 2.384 -5.754 3.808 1.00 85.25 96 ALA A N 1
ATOM 755 C CA . ALA A 1 96 ? 2.535 -6.314 5.152 1.00 85.25 96 ALA A CA 1
ATOM 756 C C . ALA A 1 96 ? 2.196 -5.299 6.259 1.00 85.25 96 ALA A C 1
ATOM 758 O O . ALA A 1 96 ? 1.556 -5.655 7.249 1.00 85.25 96 ALA A O 1
ATOM 759 N N . ILE A 1 97 ? 2.578 -4.028 6.081 1.00 86.75 97 ILE A N 1
ATOM 760 C CA . ILE A 1 97 ? 2.245 -2.945 7.020 1.00 86.75 97 ILE A CA 1
ATOM 761 C C . ILE A 1 97 ? 0.725 -2.764 7.110 1.00 86.75 97 ILE A C 1
ATOM 763 O O . ILE A 1 97 ? 0.173 -2.754 8.210 1.00 86.75 97 ILE A O 1
ATOM 767 N N . LEU A 1 98 ? 0.040 -2.679 5.966 1.00 86.38 98 LEU A N 1
ATOM 768 C CA . LEU A 1 98 ? -1.418 -2.529 5.920 1.00 86.38 98 LEU A CA 1
ATOM 769 C C . LEU A 1 98 ? -2.145 -3.777 6.449 1.00 86.38 98 LEU A C 1
ATOM 771 O O . LEU A 1 98 ? -3.168 -3.656 7.122 1.00 86.38 98 LEU A O 1
ATOM 775 N N . PHE A 1 99 ? -1.610 -4.975 6.191 1.00 85.69 99 PHE A N 1
ATOM 776 C CA . PHE A 1 99 ? -2.155 -6.238 6.692 1.00 85.69 99 PHE A CA 1
ATOM 777 C C . PHE A 1 99 ? -2.085 -6.325 8.221 1.00 85.69 99 PHE A C 1
ATOM 779 O O . PHE A 1 99 ? -3.077 -6.661 8.871 1.00 85.69 99 PHE A O 1
ATOM 786 N N . ASN A 1 100 ? -0.928 -5.989 8.798 1.00 84.75 100 ASN A N 1
ATOM 787 C CA . ASN A 1 100 ? -0.718 -6.008 10.245 1.00 84.75 100 ASN A CA 1
ATOM 788 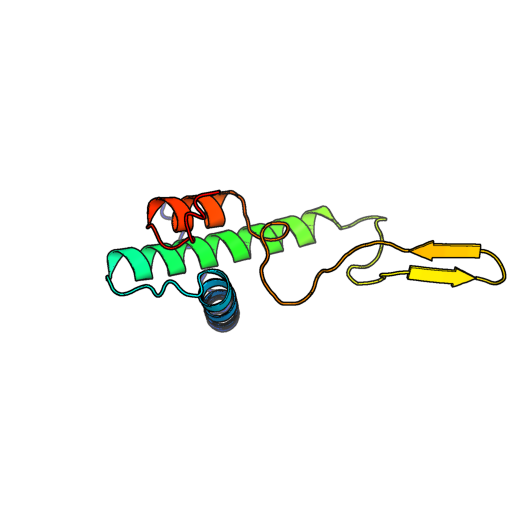C C . ASN A 1 100 ? -1.558 -4.948 10.962 1.00 84.75 100 ASN A C 1
ATOM 790 O O . ASN A 1 100 ? -2.020 -5.191 12.073 1.00 84.75 100 ASN A O 1
ATOM 794 N N . ALA A 1 101 ? -1.808 -3.809 10.311 1.00 84.31 101 ALA A N 1
ATOM 795 C CA . ALA A 1 101 ? -2.708 -2.773 10.811 1.00 84.31 101 ALA A CA 1
ATOM 796 C C . ALA A 1 101 ? -4.201 -3.145 10.704 1.00 84.31 101 ALA A C 1
ATOM 798 O O . ALA A 1 101 ? -5.050 -2.373 11.134 1.00 84.31 101 ALA A O 1
ATOM 799 N N . GLY A 1 102 ? -4.546 -4.299 10.115 1.00 83.44 102 GLY A N 1
ATOM 800 C CA . GLY A 1 102 ? -5.938 -4.719 9.924 1.00 83.44 102 GLY A CA 1
ATOM 801 C C . GLY A 1 102 ? -6.694 -3.919 8.859 1.00 83.44 102 GLY A C 1
ATOM 802 O O . GLY A 1 102 ? -7.915 -4.014 8.777 1.00 83.44 102 GLY A O 1
ATOM 803 N N . LEU A 1 103 ? -5.981 -3.147 8.034 1.00 83.12 103 LEU A N 1
ATOM 804 C CA . LEU A 1 103 ? -6.564 -2.261 7.024 1.00 83.12 103 LEU A CA 1
ATOM 805 C C . LEU A 1 103 ? -6.840 -2.966 5.697 1.00 83.12 103 LEU A C 1
ATOM 807 O O . LEU A 1 103 ? -7.600 -2.464 4.878 1.00 83.12 103 LEU A O 1
ATOM 811 N N . LEU A 1 104 ? -6.275 -4.150 5.475 1.00 81.50 104 LEU A N 1
ATOM 812 C CA . LEU A 1 104 ? -6.609 -4.958 4.307 1.00 81.50 104 LEU A CA 1
ATOM 813 C C . LEU A 1 104 ? -7.808 -5.845 4.608 1.00 81.50 104 LEU A C 1
ATOM 815 O O . LEU A 1 104 ? -7.855 -6.509 5.645 1.00 81.50 104 LEU A O 1
ATOM 819 N N . TYR A 1 105 ? -8.769 -5.869 3.683 1.00 66.19 105 TYR A N 1
ATOM 820 C CA . TYR A 1 105 ? -9.907 -6.773 3.768 1.00 66.19 105 TYR A CA 1
ATOM 821 C C .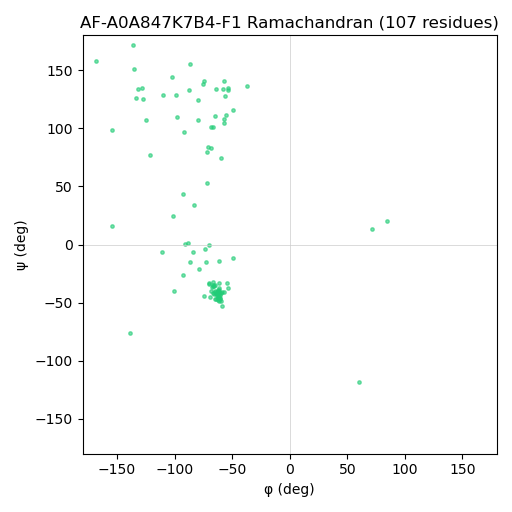 TYR A 1 105 ? -9.394 -8.216 3.851 1.00 66.19 105 TYR A C 1
ATOM 823 O O . TYR A 1 105 ? -8.871 -8.770 2.879 1.00 66.19 105 TYR A O 1
ATOM 831 N N . ARG A 1 106 ? -9.528 -8.823 5.036 1.00 57.00 106 ARG A N 1
ATOM 832 C CA . ARG A 1 106 ? -9.362 -10.261 5.248 1.00 57.00 106 ARG A CA 1
ATOM 833 C C . ARG A 1 106 ? -10.571 -10.932 4.613 1.00 57.00 106 ARG A C 1
ATOM 835 O O . ARG A 1 106 ? -11.543 -11.235 5.294 1.00 57.00 106 ARG A O 1
ATOM 842 N N . GLY A 1 107 ? -10.541 -11.076 3.292 1.00 44.22 107 GLY A N 1
ATOM 843 C CA . GLY A 1 107 ? -11.502 -11.910 2.592 1.00 44.22 107 GLY A CA 1
ATOM 844 C C . GLY A 1 107 ? -11.408 -13.310 3.171 1.00 44.22 107 GLY A C 1
ATOM 845 O O . GLY A 1 107 ? -10.437 -14.015 2.924 1.00 44.22 107 GLY A O 1
ATOM 846 N N . VAL A 1 108 ? -12.389 -13.671 3.991 1.00 37.31 108 VAL A N 1
ATOM 847 C CA . VAL A 1 108 ? -12.727 -15.063 4.236 1.00 37.31 108 VAL A CA 1
ATOM 848 C C . VAL A 1 108 ? -13.267 -15.577 2.907 1.00 37.31 108 VAL A C 1
ATOM 850 O O . VAL A 1 108 ? -14.396 -15.248 2.549 1.00 37.31 108 VAL A O 1
ATOM 853 N N . GLN A 1 109 ? -12.436 -16.307 2.166 1.00 32.72 109 GLN A N 1
ATOM 854 C CA . GLN A 1 109 ? -12.850 -17.360 1.239 1.00 32.72 109 GLN A CA 1
ATOM 855 C C . GLN A 1 109 ? -11.836 -18.492 1.332 1.00 32.72 109 GLN A C 1
ATOM 857 O O . GLN A 1 109 ? -10.628 -18.199 1.184 1.00 32.72 109 GLN A O 1
#

Sequence (109 aa):
MSNIIELDNIEELEDMLVRINAFIVPNVARTELEKEAVRKAAAKQIVYEKQLKESFSGKDIPPNVDSFKIGNFAMSFNQDQGTLLNKKNISPVAYAILFNAGLLYRGVQ

Secondary structure (DSSP, 8-state):
---------HHHHHHHHHHHHHHHTT----SHHHHHHHHHHHHHHHHHHHHHHHHT-SSS--TT--EEEETTEEEE------SS--TTTS-HHHHHHHHHTT-S-----

Mean predicted aligned error: 12.61 Å

pLDDT: mean 70.0, std 16.13, range [32.72, 88.19]

Radius of gyration: 17.06 Å; Cα contacts (8 Å, |Δi|>4): 88; chains: 1; bounding box: 37×34×56 Å